Protein AF-A0ABD7A804-F1 (afdb_monomer)

pLDDT: mean 78.17, std 12.23, range [34.78, 91.38]

Foldseek 3Di:
DVVVVVVCCLQQNLDAADALVRLVVLVVVLVVLVVVLVVVVVVVVVCCVVVVDPDPCVVVVVVVSVVVVVSSVSRNLSSQSNLCVLQVDGLVPDPLSVLLVVLVVVLVVLPPPPPVVNVVSNVVSVVSNVVSSVCSSPDHGPPPPDPPDD

Radius of gyration: 18.9 Å; Cα contacts (8 Å, |Δi|>4): 101; chains: 1; bounding box: 53×32×55 Å

Organism: NCBI:txid111844

InterPro domains:
  IPR008523 Protein of unknown function DUF805 [PF05656] (11-141)

Mean predicted aligned error: 8.82 Å

Sequence (150 aa):
MNSLKNFFGFFFGFKGRIGRLHYALFLLVLAVSYLFASMILELMNIGRVLYNNPTTRYTEYLVYLSAIFALLIVLKYSLIIRRIHDFNEKATGNKLFQAILWADILSLFNLSITYEMKHFVNLAMTVISISCLIILAFKKGDIKEGAVVD

Secondary structure (DSSP, 8-state):
-HHHHHHHHHHH---S---HHHHHHHHHHHHHHHHHHHHHHHHHHHHHHHH----THHHHHHHHHHHHHHHHHHHHHHHHHHHHHTTT--GGG-HHHHHHHHHHHHHHHGGGS-HHHHHHHHHHHHHHHHHHHHHHHHSPP---S-----

Structure (mmCIF, N/CA/C/O backbone):
data_AF-A0ABD7A804-F1
#
_entry.id   AF-A0ABD7A804-F1
#
loop_
_atom_site.group_PDB
_atom_site.id
_atom_site.type_symbol
_atom_site.label_atom_id
_atom_site.label_alt_id
_atom_site.label_comp_id
_atom_site.label_asym_id
_atom_site.label_entity_id
_atom_site.label_seq_id
_atom_site.pdbx_PDB_ins_code
_atom_site.Cartn_x
_atom_site.Cartn_y
_atom_site.Cartn_z
_atom_site.occupancy
_atom_site.B_iso_or_equiv
_atom_site.auth_seq_id
_atom_site.auth_comp_id
_atom_site.auth_asym_id
_atom_site.auth_atom_id
_atom_site.pdbx_PDB_model_num
ATOM 1 N N . MET A 1 1 ? -23.094 -17.881 -5.550 1.00 57.34 1 MET A N 1
ATOM 2 C CA . MET A 1 1 ? -23.173 -16.411 -5.740 1.00 57.34 1 MET A CA 1
ATOM 3 C C . MET A 1 1 ? -22.875 -15.617 -4.462 1.00 57.34 1 MET A C 1
ATOM 5 O O . MET A 1 1 ? -22.068 -14.698 -4.523 1.00 57.34 1 MET A O 1
ATOM 9 N N . ASN A 1 2 ? -23.424 -15.993 -3.297 1.00 73.94 2 ASN A N 1
ATOM 10 C CA . ASN A 1 2 ? -23.181 -15.269 -2.034 1.00 73.94 2 ASN A CA 1
ATOM 11 C C . ASN A 1 2 ? -21.721 -15.290 -1.546 1.00 73.94 2 ASN A C 1
ATOM 13 O O . ASN A 1 2 ? -21.232 -14.266 -1.085 1.00 73.94 2 ASN A O 1
ATOM 17 N N . SER A 1 3 ? -21.000 -16.407 -1.702 1.00 71.56 3 SER A N 1
ATOM 18 C CA . SER A 1 3 ? -19.593 -16.494 -1.264 1.00 71.56 3 SER A CA 1
ATOM 19 C C . SER A 1 3 ? -18.669 -15.553 -2.051 1.00 71.56 3 SER A C 1
ATOM 21 O O . SER A 1 3 ? -17.900 -14.804 -1.459 1.00 71.56 3 SER A O 1
ATOM 23 N N . LEU A 1 4 ? -18.824 -15.490 -3.380 1.00 70.00 4 LEU A N 1
ATOM 24 C CA . LEU A 1 4 ? -18.030 -14.595 -4.229 1.00 70.00 4 LEU A CA 1
ATOM 25 C C . LEU A 1 4 ? -18.316 -13.118 -3.913 1.00 70.00 4 LEU A C 1
ATOM 27 O O . LEU A 1 4 ? -17.397 -12.315 -3.792 1.00 70.00 4 LEU A O 1
ATOM 31 N N . LYS A 1 5 ? -19.592 -12.764 -3.707 1.00 73.38 5 LYS A N 1
ATOM 32 C CA . LYS A 1 5 ? -19.996 -11.407 -3.310 1.00 73.38 5 LYS A CA 1
ATOM 33 C C . LYS A 1 5 ? -19.418 -11.019 -1.946 1.00 73.38 5 LYS A C 1
ATOM 35 O O . LYS A 1 5 ? -18.960 -9.892 -1.783 1.00 73.38 5 LYS A O 1
ATOM 40 N N . ASN A 1 6 ? -19.387 -11.954 -0.998 1.00 74.50 6 ASN A N 1
ATOM 41 C CA . ASN A 1 6 ? -18.776 -11.742 0.312 1.00 74.50 6 ASN A CA 1
ATOM 42 C C . ASN A 1 6 ? -17.251 -11.622 0.217 1.00 74.50 6 ASN A C 1
ATOM 44 O O . ASN A 1 6 ? -16.679 -10.780 0.897 1.00 74.50 6 ASN A O 1
ATOM 48 N N . PHE A 1 7 ? -16.602 -12.392 -0.659 1.00 73.75 7 PHE A N 1
ATOM 49 C CA . PHE A 1 7 ? -15.165 -12.299 -0.916 1.00 73.75 7 PHE A CA 1
ATOM 50 C C . PHE A 1 7 ? -14.789 -10.934 -1.504 1.00 73.75 7 PHE A C 1
ATOM 52 O O . PHE A 1 7 ? -13.984 -10.210 -0.923 1.00 73.75 7 PHE A O 1
ATOM 59 N N . PHE A 1 8 ? -15.431 -10.516 -2.600 1.00 73.44 8 PHE A N 1
ATOM 60 C CA . PHE A 1 8 ? -15.194 -9.193 -3.185 1.00 73.44 8 PHE A CA 1
ATOM 61 C C . PHE A 1 8 ? -15.570 -8.069 -2.214 1.00 73.44 8 PHE A C 1
ATOM 63 O O . PHE A 1 8 ? -14.823 -7.105 -2.066 1.00 73.44 8 PHE A O 1
ATOM 70 N N . GLY A 1 9 ? -16.671 -8.223 -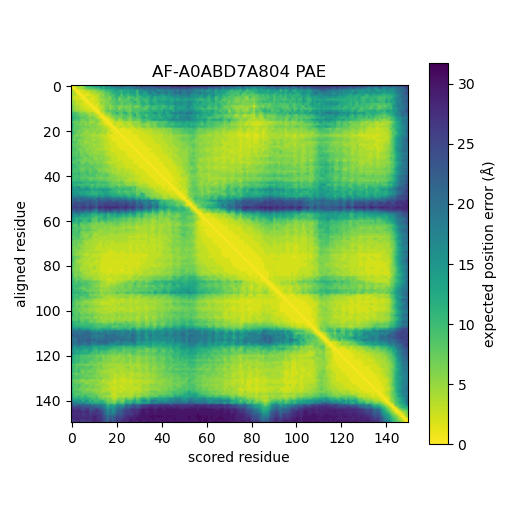1.477 1.00 71.75 9 GLY A N 1
ATOM 71 C CA . GLY A 1 9 ? -17.041 -7.311 -0.400 1.00 71.75 9 GLY A CA 1
ATOM 72 C C . GLY A 1 9 ? -15.987 -7.248 0.706 1.00 71.75 9 GLY A C 1
ATOM 73 O O . GLY A 1 9 ? -15.750 -6.177 1.253 1.00 71.75 9 GLY A O 1
ATOM 74 N N . PHE A 1 10 ? -15.299 -8.349 1.012 1.00 73.06 10 PHE A N 1
ATOM 75 C CA . PHE A 1 10 ? -14.242 -8.399 2.017 1.00 73.06 10 PHE A CA 1
ATOM 76 C C . PHE A 1 10 ? -12.901 -7.829 1.528 1.00 73.06 10 PHE A C 1
ATOM 78 O O . PHE A 1 10 ? -12.180 -7.251 2.327 1.00 73.06 10 PHE A O 1
ATOM 85 N N . PHE A 1 11 ? -12.541 -7.934 0.256 1.00 71.75 11 PHE A N 1
ATOM 86 C CA . PHE A 1 11 ? -11.263 -7.380 -0.213 1.00 71.75 11 PHE A CA 1
ATOM 87 C C . PHE A 1 11 ? -11.396 -5.930 -0.705 1.00 71.75 11 PHE A C 1
ATOM 89 O O . PHE A 1 11 ? -10.532 -5.102 -0.419 1.00 71.75 11 PHE A O 1
ATOM 96 N N . PHE A 1 12 ? -12.523 -5.583 -1.331 1.00 73.12 12 PHE A N 1
ATOM 97 C CA . PHE A 1 12 ? -12.755 -4.269 -1.949 1.00 73.12 12 PHE A CA 1
ATOM 98 C C . PHE A 1 12 ? -13.754 -3.383 -1.196 1.00 73.12 12 PHE A C 1
ATOM 100 O O . PHE A 1 12 ? -13.983 -2.237 -1.575 1.00 73.12 12 PHE A O 1
ATOM 107 N N . GLY A 1 13 ? -14.378 -3.881 -0.128 1.00 70.25 13 GLY A N 1
ATOM 108 C CA . GLY A 1 13 ? -15.292 -3.075 0.677 1.00 70.25 13 GLY A CA 1
ATOM 109 C C . GLY A 1 13 ? -14.552 -2.149 1.642 1.00 70.25 13 GLY A C 1
ATOM 110 O O . GLY A 1 13 ? -13.750 -2.599 2.451 1.00 70.25 13 GLY A O 1
ATOM 111 N N . PHE A 1 14 ? -14.900 -0.868 1.667 1.00 75.25 14 PHE A N 1
ATOM 112 C CA . PHE A 1 14 ? -14.422 0.061 2.705 1.00 75.25 14 PHE A CA 1
ATOM 113 C C . PHE A 1 14 ? -15.258 0.015 3.992 1.00 75.25 14 PHE A C 1
ATOM 115 O O . PHE A 1 14 ? -14.984 0.731 4.947 1.00 75.25 14 PHE A O 1
ATOM 122 N N . LYS A 1 15 ? -16.300 -0.822 4.019 1.00 72.19 15 LYS A N 1
ATOM 123 C CA . LYS A 1 15 ? -17.208 -0.983 5.156 1.00 72.19 15 LYS A CA 1
ATOM 124 C C . LYS A 1 15 ? -16.831 -2.218 5.971 1.00 72.19 15 LYS A C 1
ATOM 126 O O . LYS A 1 15 ? -16.488 -3.253 5.405 1.00 72.19 15 LYS A O 1
ATOM 131 N N . GLY A 1 16 ? -16.969 -2.111 7.289 1.00 77.50 16 GLY A N 1
ATOM 132 C CA . GLY A 1 16 ? -16.725 -3.201 8.235 1.00 77.50 16 GLY A CA 1
ATOM 133 C C . GLY A 1 16 ? -15.529 -2.945 9.148 1.00 77.50 16 GLY A C 1
ATOM 134 O O . GLY A 1 16 ? -14.837 -1.937 9.024 1.00 77.50 16 GLY A O 1
ATOM 135 N N . ARG A 1 17 ? -15.312 -3.871 10.083 1.00 82.50 17 ARG A N 1
ATOM 136 C CA . ARG A 1 17 ? -14.201 -3.857 11.044 1.00 82.50 17 ARG A CA 1
ATOM 137 C C . ARG A 1 17 ? -13.318 -5.072 10.826 1.00 82.50 17 ARG A C 1
ATOM 139 O O . ARG A 1 17 ? -13.788 -6.105 10.352 1.00 82.50 17 ARG A O 1
ATOM 146 N N . ILE A 1 18 ? -12.046 -4.950 11.185 1.00 85.81 18 ILE A N 1
ATOM 147 C CA . ILE A 1 18 ? -11.101 -6.064 11.163 1.00 85.81 18 ILE A CA 1
ATOM 148 C C . ILE A 1 18 ? -10.345 -6.131 12.488 1.00 85.81 18 ILE A C 1
ATOM 150 O O . ILE A 1 18 ? -9.788 -5.137 12.957 1.00 85.81 18 ILE A O 1
ATOM 154 N N . GLY A 1 19 ? -10.328 -7.319 13.092 1.00 82.06 19 GLY A N 1
ATOM 155 C CA . GLY A 1 19 ? -9.597 -7.561 14.333 1.00 82.06 19 GLY A CA 1
ATOM 156 C C . GLY A 1 19 ? -8.078 -7.479 14.145 1.00 82.06 19 GLY A C 1
ATOM 157 O O . GLY A 1 19 ? -7.565 -7.651 13.039 1.00 82.06 19 GLY A O 1
ATOM 158 N N . ARG A 1 20 ? -7.352 -7.264 15.249 1.00 85.88 20 ARG A N 1
ATOM 159 C CA . ARG A 1 20 ? -5.886 -7.083 15.274 1.00 85.88 20 ARG A CA 1
ATOM 160 C C . ARG A 1 20 ? -5.112 -8.211 14.587 1.00 85.88 20 ARG A C 1
ATOM 162 O O . ARG A 1 20 ? -4.287 -7.938 13.723 1.00 85.88 20 ARG A O 1
ATOM 169 N N . LEU A 1 21 ? -5.416 -9.466 14.934 1.00 85.12 21 LEU A N 1
ATOM 170 C CA . LEU A 1 21 ? -4.728 -10.643 14.386 1.00 85.12 21 LEU A CA 1
ATOM 171 C C . LEU A 1 21 ? -4.917 -10.751 12.868 1.00 85.12 21 LEU A C 1
ATOM 173 O O . LEU A 1 21 ? -3.949 -10.888 12.130 1.00 85.12 21 LEU A O 1
ATOM 177 N N . HIS A 1 22 ? -6.164 -10.637 12.404 1.00 85.12 22 HIS A N 1
ATOM 178 C CA . HIS A 1 22 ? -6.486 -10.700 10.981 1.00 85.12 22 HIS A CA 1
ATOM 179 C C . HIS A 1 22 ? -5.786 -9.576 10.218 1.00 85.12 22 HIS A C 1
ATOM 181 O O . HIS A 1 22 ? -5.160 -9.826 9.197 1.00 85.12 22 HIS A O 1
ATOM 187 N N . TYR A 1 23 ? -5.828 -8.351 10.744 1.00 88.38 23 TYR A N 1
ATOM 188 C CA . TYR A 1 23 ? -5.134 -7.217 10.145 1.00 88.38 23 TYR A CA 1
ATOM 189 C C . TYR A 1 23 ? -3.619 -7.445 10.035 1.00 88.38 23 TYR A C 1
ATOM 191 O O . TYR A 1 23 ? -3.057 -7.230 8.965 1.00 88.38 23 TYR A O 1
ATOM 199 N N . ALA A 1 24 ? -2.971 -7.934 11.097 1.00 87.00 24 ALA A N 1
ATOM 200 C CA . ALA A 1 24 ? -1.542 -8.242 11.086 1.00 87.00 24 ALA A CA 1
ATOM 201 C C . ALA A 1 24 ? -1.185 -9.342 10.070 1.00 87.00 24 ALA A C 1
ATOM 203 O O . ALA A 1 24 ? -0.228 -9.190 9.314 1.00 87.00 24 ALA A O 1
ATOM 204 N N . LEU A 1 25 ? -1.981 -10.416 10.000 1.00 87.44 25 LEU A N 1
ATOM 205 C CA . LEU A 1 25 ? -1.785 -11.496 9.028 1.00 87.44 25 LEU A CA 1
ATOM 206 C C . LEU A 1 25 ? -1.937 -10.997 7.587 1.00 87.44 25 LEU A C 1
ATOM 208 O O . LEU A 1 25 ? -1.083 -11.278 6.750 1.00 87.44 25 LEU A O 1
ATOM 212 N N . PHE A 1 26 ? -2.979 -10.216 7.290 1.00 88.19 26 PHE A N 1
ATOM 213 C CA . PHE A 1 26 ? -3.168 -9.664 5.947 1.00 88.19 26 PHE A CA 1
ATOM 214 C C . PHE A 1 26 ? -2.087 -8.643 5.572 1.00 88.19 26 PHE A C 1
ATOM 216 O O . PHE A 1 26 ? -1.662 -8.616 4.419 1.00 88.19 26 PHE A O 1
ATOM 223 N N . LEU A 1 27 ? -1.600 -7.842 6.526 1.00 86.94 27 LEU A N 1
ATOM 224 C CA . LEU A 1 27 ? -0.443 -6.973 6.298 1.00 86.94 27 LEU A CA 1
ATOM 225 C C . LEU A 1 27 ? 0.813 -7.773 5.954 1.00 86.94 27 LEU A C 1
ATOM 227 O O . LEU A 1 27 ? 1.538 -7.389 5.041 1.00 86.94 27 LEU A O 1
ATOM 231 N N . LEU A 1 28 ? 1.056 -8.888 6.645 1.00 87.31 28 LEU A N 1
ATOM 232 C CA . LEU A 1 28 ? 2.190 -9.763 6.357 1.00 87.31 28 LEU A CA 1
ATOM 233 C C . LEU A 1 28 ? 2.081 -10.366 4.953 1.00 87.31 28 LEU A C 1
ATOM 235 O O . LEU A 1 28 ? 3.045 -10.323 4.192 1.00 87.31 28 LEU A O 1
ATOM 239 N N . VAL A 1 29 ? 0.897 -10.853 4.570 1.00 87.56 29 VAL A N 1
ATOM 240 C CA . VAL A 1 29 ? 0.644 -11.359 3.210 1.00 87.56 29 VAL A CA 1
ATOM 241 C C . VAL A 1 29 ? 0.888 -10.271 2.160 1.00 87.56 29 VAL A C 1
ATOM 243 O O . VAL A 1 29 ? 1.529 -10.538 1.143 1.00 87.56 29 VAL A O 1
ATOM 246 N N . LEU A 1 30 ? 0.438 -9.036 2.405 1.00 86.69 30 LEU A N 1
ATOM 247 C CA . LEU A 1 30 ? 0.702 -7.908 1.507 1.00 86.69 30 LEU A CA 1
ATOM 248 C C . LEU A 1 30 ? 2.194 -7.578 1.409 1.00 86.69 30 LEU A C 1
ATOM 250 O O . LEU A 1 30 ? 2.681 -7.339 0.308 1.00 86.69 30 LEU A O 1
ATOM 254 N N . ALA A 1 31 ? 2.924 -7.600 2.526 1.00 84.62 31 ALA A N 1
ATOM 255 C CA . ALA A 1 31 ? 4.361 -7.340 2.542 1.00 84.62 31 ALA A CA 1
ATOM 256 C C . ALA A 1 31 ? 5.138 -8.391 1.735 1.00 84.62 31 ALA A C 1
ATOM 258 O O . ALA A 1 31 ? 5.957 -8.036 0.890 1.00 84.62 31 ALA A O 1
ATOM 259 N N . VAL A 1 32 ? 4.830 -9.678 1.928 1.00 85.38 32 VAL A N 1
ATOM 260 C CA . VAL A 1 32 ? 5.428 -10.775 1.147 1.00 85.38 32 VAL A CA 1
ATOM 261 C C . VAL A 1 32 ? 5.092 -10.633 -0.340 1.00 85.38 32 VAL A C 1
ATOM 263 O O . VAL A 1 32 ? 5.975 -10.760 -1.185 1.00 85.38 32 VAL A O 1
ATOM 266 N N . SER A 1 33 ? 3.839 -10.302 -0.666 1.00 84.62 33 SER A N 1
ATOM 267 C CA . SER A 1 33 ? 3.401 -10.096 -2.055 1.00 84.62 33 SER A CA 1
ATOM 268 C C . SER A 1 33 ? 4.138 -8.931 -2.720 1.00 84.62 33 SER A C 1
ATOM 270 O O . SER A 1 33 ? 4.533 -9.030 -3.880 1.00 84.62 33 SER A O 1
ATOM 272 N N . TYR A 1 34 ? 4.361 -7.841 -1.980 1.00 82.50 34 TYR A N 1
ATOM 273 C CA . TYR A 1 34 ? 5.113 -6.684 -2.458 1.00 82.50 34 TYR A CA 1
ATOM 274 C C . TYR A 1 34 ? 6.582 -7.031 -2.731 1.00 82.50 34 TYR A C 1
ATOM 276 O O . TYR A 1 34 ? 7.086 -6.699 -3.801 1.00 82.50 34 TYR A O 1
ATOM 284 N N . LEU A 1 35 ? 7.247 -7.745 -1.812 1.00 82.81 35 LEU A N 1
ATOM 285 C CA . LEU A 1 35 ? 8.635 -8.195 -1.992 1.00 82.81 35 LEU A CA 1
ATOM 286 C C . LEU A 1 35 ? 8.791 -9.104 -3.215 1.00 82.81 35 LEU A C 1
ATOM 288 O O . LEU A 1 35 ? 9.746 -8.972 -3.982 1.00 82.81 35 LEU A O 1
ATOM 292 N N . PHE A 1 36 ? 7.832 -10.006 -3.425 1.00 82.31 36 PHE A N 1
ATOM 293 C CA . PHE A 1 36 ? 7.837 -10.886 -4.588 1.00 82.31 36 PHE A CA 1
ATOM 294 C C . PHE A 1 36 ? 7.661 -10.092 -5.892 1.00 82.31 36 PHE A C 1
ATOM 296 O O . PHE A 1 36 ? 8.403 -10.301 -6.850 1.00 82.31 36 PHE A O 1
ATOM 303 N N . ALA A 1 37 ? 6.741 -9.120 -5.915 1.00 82.00 37 ALA A N 1
ATOM 304 C CA . ALA A 1 37 ? 6.545 -8.235 -7.063 1.00 82.00 37 ALA A CA 1
ATOM 305 C C . ALA A 1 37 ? 7.794 -7.387 -7.373 1.00 82.00 37 ALA A C 1
ATOM 307 O O . ALA A 1 37 ? 8.165 -7.253 -8.541 1.00 82.00 37 ALA A O 1
ATOM 308 N N . SER A 1 38 ? 8.479 -6.855 -6.352 1.00 78.25 38 SER A N 1
ATOM 309 C CA . SER A 1 38 ? 9.727 -6.106 -6.549 1.00 78.25 38 SER A CA 1
ATOM 310 C C . SER A 1 38 ? 10.868 -6.988 -7.054 1.00 78.25 38 SER A C 1
ATOM 312 O O . SER A 1 38 ? 11.592 -6.575 -7.955 1.00 78.25 38 SER A O 1
ATOM 314 N N . MET A 1 39 ? 10.994 -8.218 -6.544 1.00 80.81 39 MET A N 1
ATOM 315 C CA . MET A 1 39 ? 12.009 -9.173 -7.005 1.00 80.81 39 MET A CA 1
ATOM 316 C C . MET A 1 39 ? 11.805 -9.544 -8.480 1.00 80.81 39 MET A C 1
ATOM 318 O O . MET A 1 39 ? 12.771 -9.602 -9.238 1.00 80.81 39 MET A O 1
ATOM 322 N N . ILE A 1 40 ? 10.555 -9.755 -8.912 1.00 81.12 40 ILE A N 1
ATOM 323 C CA . ILE A 1 40 ? 10.237 -10.000 -10.327 1.00 81.12 40 ILE A CA 1
ATOM 324 C C . ILE A 1 40 ? 10.681 -8.812 -11.187 1.00 81.12 40 ILE A C 1
ATOM 326 O O . ILE A 1 40 ? 11.310 -9.015 -12.225 1.00 81.12 40 ILE A O 1
ATOM 330 N N . LEU A 1 41 ? 10.395 -7.579 -10.753 1.00 77.12 41 LEU A N 1
ATOM 331 C CA . LEU A 1 41 ? 10.794 -6.370 -11.477 1.00 77.12 41 LEU A CA 1
ATOM 332 C C . LEU A 1 41 ? 12.320 -6.284 -11.641 1.00 77.12 41 LEU A C 1
ATOM 334 O O . LEU A 1 41 ? 12.817 -5.958 -12.720 1.00 77.12 41 LEU A O 1
ATOM 338 N N . GLU A 1 42 ? 13.061 -6.592 -10.581 1.00 79.75 42 GLU A N 1
ATOM 339 C CA . GLU A 1 42 ? 14.521 -6.560 -10.587 1.00 79.75 42 GLU A CA 1
ATOM 340 C C . GLU A 1 42 ? 15.107 -7.646 -11.495 1.00 79.75 42 GLU A C 1
ATOM 342 O O . GLU A 1 42 ? 15.941 -7.346 -12.351 1.00 79.75 42 GLU A O 1
ATOM 347 N N . LEU A 1 43 ? 14.592 -8.878 -11.410 1.00 79.44 43 LEU A N 1
ATOM 348 C CA . LEU A 1 43 ? 14.989 -9.982 -12.286 1.00 79.44 43 LEU A CA 1
ATOM 349 C C . LEU A 1 43 ? 14.719 -9.664 -13.764 1.00 79.44 43 LEU A C 1
ATOM 351 O O . LEU A 1 43 ? 15.551 -9.937 -14.630 1.00 79.44 43 LEU A O 1
ATOM 355 N N . MET A 1 44 ? 13.579 -9.037 -14.059 1.00 75.31 44 MET A N 1
ATOM 356 C CA . MET A 1 44 ? 13.248 -8.568 -15.404 1.00 75.31 44 MET A CA 1
ATOM 357 C C . MET A 1 44 ? 14.206 -7.482 -15.894 1.00 75.31 44 MET A C 1
ATOM 359 O O . MET A 1 44 ? 14.609 -7.495 -17.058 1.00 75.31 44 MET A O 1
ATOM 363 N N . ASN A 1 45 ? 14.575 -6.537 -15.028 1.00 75.31 45 ASN A N 1
ATOM 364 C CA . ASN A 1 45 ? 15.512 -5.476 -15.382 1.00 75.31 45 ASN A CA 1
ATOM 365 C C . ASN A 1 45 ? 16.912 -6.046 -15.666 1.00 75.31 45 ASN A C 1
ATOM 367 O O . ASN A 1 45 ? 17.530 -5.680 -16.664 1.00 75.31 45 ASN A O 1
ATOM 371 N N . ILE A 1 46 ? 17.365 -7.005 -14.853 1.00 76.00 46 ILE A N 1
ATOM 372 C CA . ILE A 1 46 ? 18.608 -7.758 -15.068 1.00 76.00 46 ILE A CA 1
ATOM 373 C C . ILE A 1 46 ? 18.565 -8.495 -16.412 1.00 76.00 46 ILE A C 1
ATOM 375 O O . ILE A 1 46 ? 19.486 -8.355 -17.214 1.00 76.00 46 ILE A O 1
ATOM 379 N N . GLY A 1 47 ? 17.476 -9.214 -16.707 1.00 73.75 47 GLY A N 1
ATOM 380 C CA . GLY A 1 47 ? 17.295 -9.897 -17.990 1.00 73.75 47 GLY A CA 1
ATOM 381 C C . GLY A 1 47 ? 17.317 -8.941 -19.187 1.00 73.75 47 GLY A C 1
ATOM 382 O O . GLY A 1 47 ? 17.941 -9.237 -20.205 1.00 73.75 47 GLY A O 1
ATOM 383 N N . ARG A 1 48 ? 16.713 -7.752 -19.063 1.00 72.62 48 ARG A N 1
ATOM 384 C CA . ARG A 1 48 ? 16.757 -6.716 -20.108 1.00 72.62 48 ARG A CA 1
ATOM 385 C C . ARG A 1 48 ? 18.185 -6.238 -20.376 1.00 72.62 48 ARG A C 1
ATOM 387 O O . ARG A 1 48 ? 18.564 -6.102 -21.536 1.00 72.62 48 ARG A O 1
ATOM 394 N N . VAL A 1 49 ? 18.955 -5.977 -19.318 1.00 74.25 49 VAL A N 1
ATOM 395 C CA . VAL A 1 49 ? 20.342 -5.492 -19.412 1.00 74.25 49 VAL A CA 1
ATOM 396 C C . VAL A 1 49 ? 21.272 -6.575 -19.962 1.00 74.25 49 VAL A C 1
ATOM 398 O O . VAL A 1 49 ? 22.081 -6.285 -20.836 1.00 74.25 49 VAL A O 1
ATOM 401 N N . LEU A 1 50 ? 21.137 -7.822 -19.498 1.00 73.88 50 LEU A N 1
ATOM 402 C CA . LEU A 1 50 ? 21.998 -8.937 -19.907 1.00 73.88 50 LEU A CA 1
ATOM 403 C C . LEU A 1 50 ? 21.751 -9.397 -21.345 1.00 73.88 50 LEU A C 1
ATOM 405 O O . LEU A 1 50 ? 22.702 -9.718 -22.050 1.00 73.88 50 LEU A O 1
ATOM 409 N N . TYR A 1 51 ? 20.492 -9.445 -21.784 1.00 70.06 51 TYR A N 1
ATOM 410 C CA . TYR A 1 51 ? 20.139 -10.025 -23.084 1.00 70.06 51 TYR A CA 1
ATOM 411 C C . TYR A 1 51 ? 19.877 -8.983 -24.178 1.00 70.06 51 TYR A C 1
ATOM 413 O O . TYR A 1 51 ? 19.581 -9.370 -25.306 1.00 70.06 51 TYR A O 1
ATOM 421 N N . ASN A 1 52 ? 19.983 -7.685 -23.857 1.00 65.06 52 ASN A N 1
ATOM 422 C CA . ASN A 1 52 ? 19.835 -6.534 -24.760 1.00 65.06 52 ASN A CA 1
ATOM 423 C C . ASN A 1 52 ? 18.669 -6.665 -25.759 1.00 65.06 52 ASN A C 1
ATOM 425 O O . ASN A 1 52 ? 18.772 -6.274 -26.920 1.00 65.06 52 ASN A O 1
ATOM 429 N N . ASN A 1 53 ? 17.570 -7.282 -25.317 1.00 63.47 53 ASN A N 1
ATOM 430 C CA . ASN A 1 53 ? 16.462 -7.660 -26.179 1.00 63.47 53 ASN A CA 1
ATOM 431 C C . ASN A 1 53 ? 15.270 -6.742 -25.869 1.00 63.47 53 ASN A C 1
ATOM 433 O O . ASN A 1 53 ? 14.580 -6.958 -24.864 1.00 63.47 53 ASN A O 1
ATOM 437 N N . PRO A 1 54 ? 15.024 -5.694 -26.679 1.00 59.22 54 PRO A N 1
ATOM 438 C CA . PRO A 1 54 ? 13.889 -4.797 -26.514 1.00 59.22 54 PRO A CA 1
ATOM 439 C C . PRO A 1 54 ? 12.631 -5.504 -27.026 1.00 59.22 54 PRO A C 1
ATOM 441 O O . PRO A 1 54 ? 12.076 -5.178 -28.071 1.00 59.22 54 PRO A O 1
ATOM 444 N N . THR A 1 55 ? 12.198 -6.547 -26.323 1.00 59.91 55 THR A N 1
ATOM 445 C CA . THR A 1 55 ? 10.978 -7.256 -26.701 1.00 59.91 55 THR A CA 1
ATOM 446 C C . THR A 1 55 ? 9.766 -6.381 -26.398 1.00 59.91 55 THR A C 1
ATOM 448 O O . THR A 1 55 ? 9.623 -5.836 -25.305 1.00 59.91 55 THR A O 1
ATOM 451 N N . THR A 1 56 ? 8.849 -6.303 -27.360 1.00 55.47 56 THR A N 1
ATOM 452 C CA . THR A 1 56 ? 7.505 -5.703 -27.255 1.00 55.47 56 THR A CA 1
ATOM 453 C C . THR A 1 56 ? 6.719 -6.167 -26.020 1.00 55.47 56 THR A C 1
ATOM 455 O O . THR A 1 56 ? 5.866 -5.439 -25.519 1.00 55.47 56 THR A O 1
ATOM 458 N N . ARG A 1 57 ? 7.070 -7.330 -25.459 1.00 65.06 57 ARG A N 1
ATOM 459 C CA . ARG A 1 57 ? 6.497 -7.874 -24.221 1.00 65.06 57 ARG A CA 1
ATOM 460 C C . ARG A 1 57 ? 6.892 -7.109 -22.956 1.00 65.06 57 ARG A C 1
ATOM 462 O O . ARG A 1 57 ? 6.158 -7.169 -21.979 1.00 65.06 57 ARG A O 1
ATOM 469 N N . TYR A 1 58 ? 8.011 -6.378 -22.937 1.00 70.62 58 TYR A N 1
ATOM 470 C CA . TYR A 1 58 ? 8.435 -5.622 -21.748 1.00 70.62 58 TYR A CA 1
ATOM 471 C C . TYR A 1 58 ? 7.372 -4.604 -21.314 1.00 70.62 58 TYR A C 1
ATOM 473 O O . TYR A 1 58 ? 7.047 -4.505 -20.131 1.00 70.62 58 TYR A O 1
ATOM 481 N N . THR A 1 59 ? 6.773 -3.907 -22.281 1.00 73.50 59 THR A N 1
ATOM 482 C CA . THR A 1 59 ? 5.684 -2.959 -22.033 1.00 73.50 59 THR A CA 1
ATOM 483 C C . THR A 1 59 ? 4.435 -3.664 -21.504 1.00 73.50 59 THR A C 1
ATOM 485 O O . THR A 1 59 ? 3.843 -3.195 -20.537 1.00 73.50 59 THR A O 1
ATOM 488 N N . GLU A 1 60 ? 4.060 -4.818 -22.066 1.00 75.12 60 GLU A N 1
ATOM 489 C CA . GLU A 1 60 ? 2.927 -5.622 -21.578 1.00 75.12 60 GLU A CA 1
ATOM 490 C C . GLU A 1 60 ? 3.139 -6.069 -20.125 1.00 75.12 60 GLU A C 1
ATOM 492 O O . GLU A 1 60 ? 2.245 -5.927 -19.291 1.00 75.12 60 GLU A O 1
ATOM 497 N N . TYR A 1 61 ? 4.342 -6.535 -19.780 1.00 74.88 61 TYR A N 1
ATOM 498 C CA . TYR A 1 61 ? 4.676 -6.906 -18.405 1.00 74.88 61 TYR A CA 1
ATOM 499 C C . TYR A 1 61 ? 4.601 -5.719 -17.440 1.00 74.88 61 TYR A C 1
ATOM 501 O O . TYR A 1 61 ? 4.071 -5.878 -16.343 1.00 74.88 61 TYR A O 1
ATOM 509 N N . LEU A 1 62 ? 5.062 -4.527 -17.837 1.00 77.00 62 LEU A N 1
ATOM 510 C CA . LEU A 1 62 ? 4.901 -3.314 -17.026 1.00 77.00 62 LEU A CA 1
ATOM 511 C C . LEU A 1 62 ? 3.422 -2.969 -16.795 1.00 77.00 62 LEU A C 1
ATOM 513 O O . LEU A 1 62 ? 3.059 -2.537 -15.699 1.00 77.00 62 LEU A O 1
ATOM 517 N N . VAL A 1 63 ? 2.551 -3.204 -17.7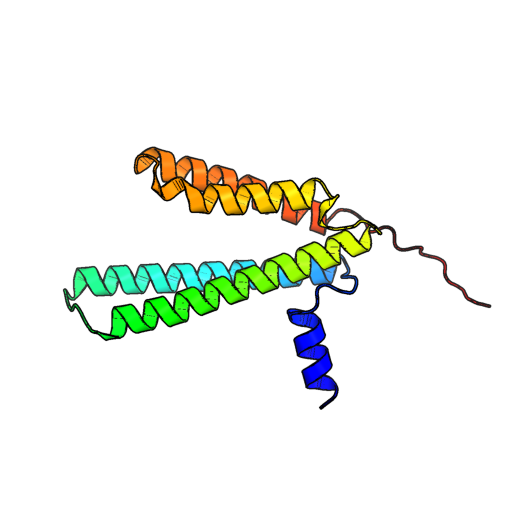81 1.00 82.69 63 VAL A N 1
ATOM 518 C CA . VAL A 1 63 ? 1.100 -3.009 -17.629 1.00 82.69 63 VAL A CA 1
ATOM 519 C C . VAL A 1 63 ? 0.527 -3.997 -16.611 1.00 82.69 63 VAL A C 1
ATOM 521 O O . VAL A 1 63 ? -0.121 -3.568 -15.657 1.00 82.69 63 VAL A O 1
ATOM 524 N N . TYR A 1 64 ? 0.816 -5.297 -16.727 1.00 81.38 64 TYR A N 1
ATOM 525 C CA . TYR A 1 64 ? 0.348 -6.286 -15.745 1.00 81.38 64 TYR A CA 1
ATOM 526 C C . TYR A 1 64 ? 0.857 -5.987 -14.335 1.00 81.38 64 TYR A C 1
ATOM 528 O O . TYR A 1 64 ? 0.118 -6.081 -13.356 1.00 81.38 64 TYR A O 1
ATOM 536 N N . LEU A 1 65 ? 2.117 -5.587 -14.229 1.00 81.19 65 LEU A N 1
ATOM 537 C CA . LEU A 1 65 ? 2.764 -5.343 -12.953 1.00 81.19 65 LEU A CA 1
ATOM 538 C C . LEU A 1 65 ? 2.265 -4.043 -12.302 1.00 81.19 65 LEU A C 1
ATOM 540 O O . LEU A 1 65 ? 2.040 -4.014 -11.093 1.00 81.19 65 LEU A O 1
ATOM 544 N N . SER A 1 66 ? 1.972 -3.003 -13.090 1.00 82.00 66 SER A N 1
ATOM 545 C CA . SER A 1 66 ? 1.289 -1.800 -12.591 1.00 82.00 66 SER A CA 1
ATOM 546 C C . SER A 1 66 ? -0.143 -2.094 -12.127 1.00 82.00 66 SER A C 1
ATOM 548 O O . SER A 1 66 ? -0.557 -1.579 -11.088 1.00 82.00 66 SER A O 1
ATOM 550 N N . ALA A 1 67 ? -0.870 -2.987 -12.808 1.00 84.94 67 ALA A N 1
ATOM 551 C CA . ALA A 1 67 ? -2.183 -3.450 -12.360 1.00 84.94 67 ALA A CA 1
ATOM 552 C C . ALA A 1 67 ? -2.103 -4.228 -11.033 1.00 84.94 67 ALA A C 1
ATOM 554 O O . ALA A 1 67 ? -2.922 -4.001 -10.140 1.00 84.94 67 ALA A O 1
ATOM 555 N N . ILE A 1 68 ? -1.094 -5.092 -10.861 1.00 86.06 68 ILE A N 1
ATOM 556 C CA . ILE A 1 68 ? -0.836 -5.793 -9.592 1.00 86.06 68 ILE A CA 1
ATOM 557 C C . ILE A 1 68 ? -0.529 -4.787 -8.478 1.00 86.06 68 ILE A C 1
ATOM 559 O O . ILE A 1 68 ? -1.109 -4.882 -7.399 1.00 86.06 68 ILE A O 1
ATOM 563 N N . PHE A 1 69 ? 0.324 -3.788 -8.724 1.00 83.38 69 PHE A N 1
ATOM 564 C CA . PHE A 1 69 ? 0.606 -2.751 -7.728 1.00 83.38 69 PHE A CA 1
ATOM 565 C C . PHE A 1 69 ? -0.635 -1.934 -7.363 1.00 83.38 69 PHE A C 1
ATOM 567 O O . PHE A 1 69 ? -0.886 -1.715 -6.178 1.00 83.38 69 PHE A O 1
ATOM 574 N N . ALA A 1 70 ? -1.445 -1.535 -8.345 1.00 85.94 70 ALA A N 1
ATOM 575 C CA . ALA A 1 70 ? -2.704 -0.840 -8.094 1.00 85.94 70 ALA A CA 1
ATOM 576 C C . ALA A 1 70 ? -3.650 -1.686 -7.225 1.00 85.94 70 ALA A C 1
ATOM 578 O O . ALA A 1 70 ? -4.225 -1.180 -6.259 1.00 85.94 70 ALA A O 1
ATOM 579 N N . LEU A 1 71 ? -3.753 -2.989 -7.507 1.00 87.56 71 LEU A N 1
ATOM 580 C CA . LEU A 1 71 ? -4.519 -3.930 -6.692 1.00 87.56 71 LEU A CA 1
ATOM 581 C C . LEU A 1 71 ? -3.979 -3.993 -5.254 1.00 87.56 71 LEU A C 1
ATOM 583 O O . LEU A 1 71 ? -4.751 -3.856 -4.307 1.00 87.56 71 LEU A O 1
ATOM 587 N N . LEU A 1 72 ? -2.664 -4.154 -5.075 1.00 86.12 72 LEU A N 1
ATOM 588 C CA . LEU A 1 72 ? -2.027 -4.210 -3.754 1.00 86.12 72 LEU A CA 1
ATOM 589 C C . LEU A 1 72 ? -2.268 -2.930 -2.943 1.00 86.12 72 LEU A C 1
ATOM 591 O O . LEU A 1 72 ? -2.528 -3.012 -1.742 1.00 86.12 72 LEU A O 1
ATOM 595 N N . ILE A 1 73 ? -2.252 -1.760 -3.591 1.00 86.88 73 ILE A N 1
ATOM 596 C CA . ILE A 1 73 ? -2.592 -0.477 -2.962 1.00 86.88 73 ILE A CA 1
ATOM 597 C C . ILE A 1 73 ? -4.048 -0.495 -2.486 1.00 86.88 73 ILE A C 1
ATOM 599 O O . ILE A 1 73 ? -4.313 -0.222 -1.315 1.00 86.88 73 ILE A O 1
ATOM 603 N N . VAL A 1 74 ? -4.999 -0.866 -3.348 1.00 88.56 74 VAL A N 1
ATOM 604 C CA . VAL A 1 74 ? -6.423 -0.928 -2.972 1.00 88.56 74 VAL A CA 1
ATOM 605 C C . VAL A 1 74 ? -6.638 -1.868 -1.783 1.00 88.56 74 VAL A C 1
ATOM 607 O O . VAL A 1 74 ? -7.327 -1.504 -0.828 1.00 88.56 74 VAL A O 1
ATOM 610 N N . LEU A 1 75 ? -6.002 -3.041 -1.795 1.00 89.25 75 LEU A N 1
ATOM 611 C CA . LEU A 1 75 ? -6.074 -4.008 -0.700 1.00 89.25 75 LEU A CA 1
ATOM 612 C C . LEU A 1 75 ? -5.472 -3.459 0.601 1.00 89.25 75 LEU A C 1
ATOM 614 O O . LEU A 1 75 ? -6.099 -3.570 1.657 1.00 89.25 75 LEU A O 1
ATOM 618 N N . LYS A 1 76 ? -4.300 -2.811 0.534 1.00 89.88 76 LYS A N 1
ATOM 619 C CA . LYS A 1 76 ? -3.660 -2.142 1.680 1.00 89.88 76 LYS A CA 1
ATOM 620 C C . LYS A 1 76 ? -4.617 -1.135 2.320 1.00 89.88 76 LYS A C 1
ATOM 622 O O . LYS A 1 76 ? -4.890 -1.217 3.517 1.00 89.88 76 LYS A O 1
ATOM 627 N N . TYR A 1 77 ? -5.168 -0.214 1.533 1.00 90.12 77 TYR A N 1
ATOM 628 C CA . TYR A 1 77 ? -6.038 0.843 2.055 1.00 90.12 77 TYR A CA 1
ATOM 629 C C . TYR A 1 77 ? -7.393 0.323 2.540 1.00 90.12 77 TYR A C 1
ATOM 631 O O . TYR A 1 77 ? -7.898 0.806 3.553 1.00 90.12 77 TYR A O 1
ATOM 639 N N . SER A 1 78 ? -7.948 -0.704 1.894 1.00 89.94 78 SER A N 1
ATOM 640 C CA . SER A 1 78 ? -9.148 -1.407 2.366 1.00 89.94 78 SER A CA 1
ATOM 641 C C . SER A 1 78 ? -8.962 -1.946 3.793 1.00 89.94 78 SER A C 1
ATOM 643 O O . SER A 1 78 ? -9.795 -1.701 4.672 1.00 89.94 78 SER A O 1
ATOM 645 N N . LEU A 1 79 ? -7.826 -2.597 4.070 1.00 90.00 79 LEU A N 1
ATOM 646 C CA . LEU A 1 79 ? -7.506 -3.124 5.400 1.00 90.00 79 LEU A CA 1
ATOM 647 C C . LEU A 1 79 ? -7.292 -2.017 6.434 1.00 90.00 79 LEU A C 1
ATOM 649 O O . LEU A 1 79 ? -7.823 -2.111 7.542 1.00 90.00 79 LEU A O 1
ATOM 653 N N . ILE A 1 80 ? -6.545 -0.966 6.081 1.00 90.56 80 ILE A N 1
ATOM 654 C CA . ILE A 1 80 ? -6.277 0.170 6.977 1.00 90.56 80 ILE A CA 1
ATOM 655 C C . ILE A 1 80 ? -7.590 0.848 7.380 1.00 90.56 80 ILE A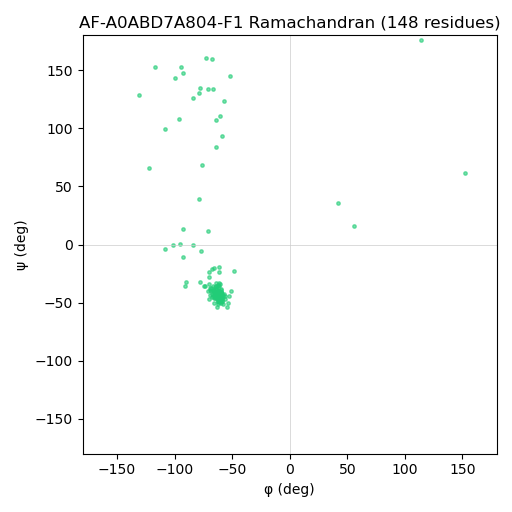 C 1
ATOM 657 O O . ILE A 1 80 ? -7.825 1.083 8.564 1.00 90.56 80 ILE A O 1
ATOM 661 N N . ILE A 1 81 ? -8.472 1.124 6.416 1.00 90.44 81 ILE A N 1
ATOM 662 C CA . ILE A 1 81 ? -9.760 1.786 6.662 1.00 90.44 81 ILE A CA 1
ATOM 663 C C . ILE A 1 81 ? -10.621 0.958 7.620 1.00 90.44 81 ILE A C 1
ATOM 665 O O . ILE A 1 81 ? -11.141 1.487 8.602 1.00 90.44 81 ILE A O 1
ATOM 669 N N . ARG A 1 82 ? -10.705 -0.358 7.409 1.00 89.00 82 ARG A N 1
ATOM 670 C CA . ARG A 1 82 ? -11.426 -1.259 8.323 1.00 89.00 82 ARG A CA 1
ATOM 671 C C . ARG A 1 82 ? -10.805 -1.330 9.705 1.00 89.00 82 ARG A C 1
ATOM 673 O O . ARG A 1 82 ? -11.529 -1.468 10.689 1.00 89.00 82 ARG A O 1
ATOM 680 N N . ARG A 1 83 ? -9.474 -1.260 9.793 1.00 89.62 83 ARG A N 1
ATOM 681 C CA . ARG A 1 83 ? -8.775 -1.221 11.078 1.00 89.62 83 ARG A CA 1
ATOM 682 C C . ARG A 1 83 ? -9.104 0.066 11.819 1.00 89.62 83 ARG A C 1
ATOM 684 O O . ARG A 1 83 ? -9.334 0.019 13.017 1.00 89.62 83 ARG A O 1
ATOM 691 N N . ILE A 1 84 ? -9.205 1.191 11.115 1.00 89.44 84 ILE A N 1
ATOM 692 C CA . ILE A 1 84 ? -9.583 2.469 11.724 1.00 89.44 84 ILE A CA 1
ATOM 693 C C . ILE A 1 84 ? -11.038 2.463 12.192 1.00 89.44 84 ILE A C 1
ATOM 695 O O . ILE A 1 84 ? -11.339 2.941 13.284 1.00 89.44 84 ILE A O 1
ATOM 699 N N . HIS A 1 85 ? -11.934 1.862 11.411 1.00 87.81 85 HIS A N 1
ATOM 700 C CA . HIS A 1 8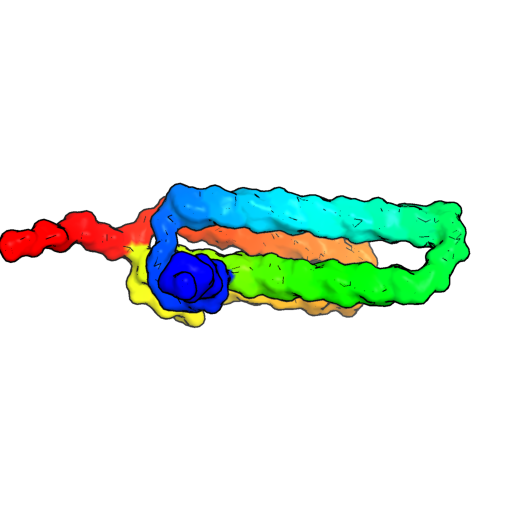5 ? -13.327 1.678 11.809 1.00 87.81 85 HIS A CA 1
ATOM 701 C C . HIS A 1 85 ? -13.497 0.811 13.065 1.00 87.81 85 HIS A C 1
ATOM 703 O O . HIS A 1 85 ? -14.535 0.901 13.723 1.00 87.81 85 HIS A O 1
ATOM 709 N N . ASP A 1 86 ? -12.492 0.010 13.433 1.00 85.81 86 ASP A N 1
ATOM 710 C CA . ASP A 1 86 ? -12.459 -0.709 14.711 1.00 85.81 86 ASP A CA 1
ATOM 711 C C . ASP A 1 86 ? -12.327 0.232 15.924 1.00 85.81 86 ASP A C 1
ATOM 713 O O . ASP A 1 86 ? -12.726 -0.129 17.026 1.00 85.81 86 ASP A O 1
ATOM 717 N N . PHE A 1 87 ? -11.840 1.462 15.726 1.00 85.50 87 PHE A N 1
ATOM 718 C CA . PHE A 1 87 ? -11.789 2.522 16.744 1.00 85.50 87 PHE A CA 1
ATOM 719 C C . PHE A 1 87 ? -13.024 3.443 16.715 1.00 85.50 87 PHE A C 1
ATOM 721 O O . PHE A 1 87 ? -12.979 4.534 17.258 1.00 85.50 87 PHE A O 1
ATOM 728 N N . ASN A 1 88 ? -14.110 3.075 16.018 1.00 83.38 88 ASN A N 1
ATOM 729 C CA . ASN A 1 88 ? -15.268 3.958 15.765 1.00 83.38 88 ASN A CA 1
ATOM 730 C C . ASN A 1 88 ? -14.926 5.296 15.075 1.00 83.38 88 ASN A C 1
ATOM 732 O O . ASN A 1 88 ? -15.747 6.213 15.039 1.00 83.38 88 ASN A O 1
ATOM 736 N N . GLU A 1 89 ? -13.742 5.411 14.479 1.00 84.12 89 GLU A N 1
ATOM 737 C CA . GLU A 1 89 ? -13.292 6.626 13.813 1.00 84.12 89 GLU A CA 1
ATOM 738 C C . GLU A 1 89 ? -13.588 6.578 12.304 1.00 84.12 89 GLU A C 1
ATOM 740 O O . GLU A 1 89 ? -13.644 5.517 11.667 1.00 84.12 89 GLU A O 1
ATOM 745 N N . LYS A 1 90 ? -13.761 7.760 11.699 1.00 85.75 90 LYS A N 1
ATOM 746 C CA . LYS A 1 90 ? -13.727 7.909 10.237 1.00 85.75 90 LYS A CA 1
ATOM 747 C C . LYS A 1 90 ? -12.270 7.895 9.778 1.00 85.75 90 LYS A C 1
ATOM 749 O O . LYS A 1 90 ? -11.455 8.629 10.331 1.00 85.75 90 LYS A O 1
ATOM 754 N 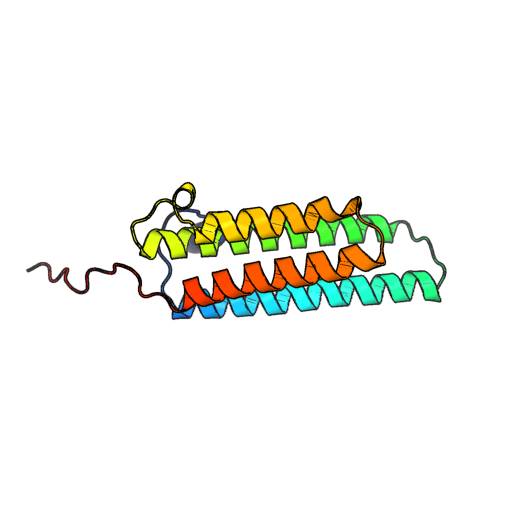N . ALA A 1 91 ? -11.963 7.138 8.722 1.00 81.56 91 ALA A N 1
ATOM 755 C CA . ALA A 1 91 ? -10.601 7.019 8.193 1.00 81.56 91 ALA A CA 1
ATOM 756 C C . ALA A 1 91 ? -9.937 8.376 7.906 1.00 81.56 91 ALA A C 1
ATOM 758 O O . ALA A 1 91 ? -8.808 8.608 8.320 1.00 81.56 91 ALA A O 1
ATOM 759 N N . THR A 1 92 ? -10.666 9.311 7.292 1.00 84.19 92 THR A N 1
ATOM 760 C CA . THR A 1 92 ? -10.150 10.646 6.950 1.00 84.19 92 THR A 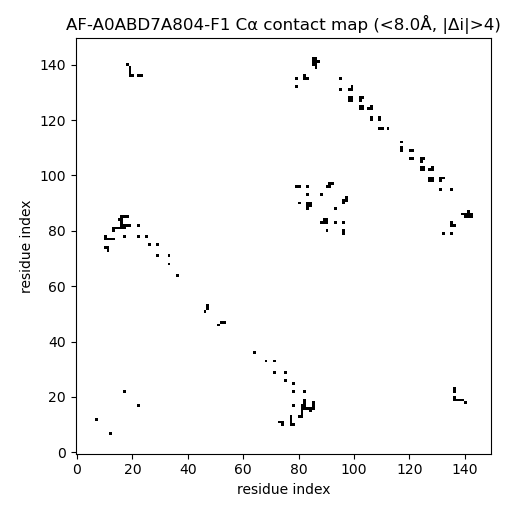CA 1
ATOM 761 C C . THR A 1 92 ? -9.816 11.520 8.160 1.00 84.19 92 THR A C 1
ATOM 763 O O . THR A 1 92 ? -9.048 12.463 8.006 1.00 84.19 92 THR A O 1
ATOM 766 N N . GLY A 1 93 ? -10.362 11.228 9.345 1.00 83.19 93 GLY A N 1
ATOM 767 C CA . GLY A 1 93 ? -10.074 11.958 10.585 1.00 83.19 93 GLY A CA 1
ATOM 768 C C . GLY A 1 93 ? -8.943 11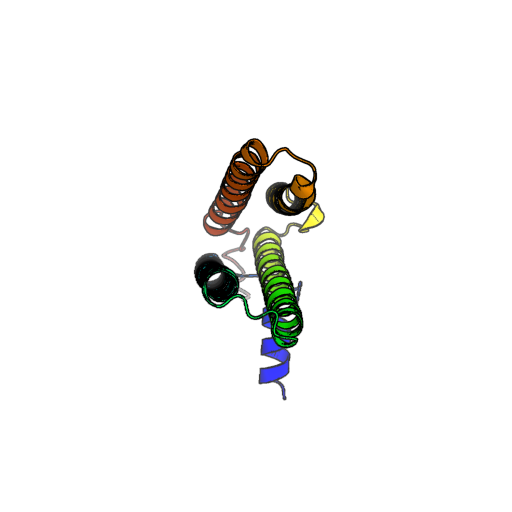.352 11.420 1.00 83.19 93 GLY A C 1
ATOM 769 O O . GLY A 1 93 ? -8.486 11.978 12.373 1.00 83.19 93 GLY A O 1
ATOM 770 N N . ASN A 1 94 ? -8.481 10.145 11.084 1.00 90.44 94 ASN A N 1
ATOM 771 C CA . ASN A 1 94 ? -7.455 9.452 11.851 1.00 90.44 94 ASN A CA 1
ATOM 772 C C . ASN A 1 94 ? -6.047 9.919 11.434 1.00 90.44 94 ASN A C 1
ATOM 774 O O . ASN A 1 94 ? -5.669 9.850 10.265 1.00 90.44 94 ASN A O 1
ATOM 778 N N . LYS A 1 95 ? -5.238 10.357 12.406 1.00 89.38 95 LYS A N 1
ATOM 779 C CA . LYS A 1 95 ? -3.881 10.877 12.153 1.00 89.38 95 LYS A CA 1
ATOM 780 C C . LYS A 1 95 ? -2.937 9.834 11.541 1.00 89.38 95 LYS A C 1
ATOM 782 O O . LYS A 1 95 ? -2.126 10.186 10.693 1.00 89.38 95 LYS A O 1
ATOM 787 N N . LEU A 1 96 ? -3.053 8.561 11.932 1.00 88.94 96 LEU A N 1
ATOM 788 C CA . LEU A 1 96 ? -2.224 7.478 11.385 1.00 88.94 96 LEU A CA 1
ATOM 789 C C . LEU A 1 96 ? -2.589 7.196 9.927 1.00 88.94 96 LEU A C 1
ATOM 791 O O . LEU A 1 96 ? -1.700 6.988 9.110 1.00 88.94 96 LEU A O 1
ATOM 795 N N . PHE A 1 97 ? -3.881 7.247 9.584 1.00 91.38 97 PHE A N 1
ATOM 796 C CA . PHE A 1 97 ? -4.329 7.142 8.193 1.00 91.38 97 PHE A CA 1
ATOM 797 C C . PHE A 1 97 ? -3.718 8.228 7.318 1.00 91.38 97 PHE A C 1
ATOM 799 O O . PHE A 1 97 ? -3.142 7.933 6.276 1.00 91.38 97 PHE A O 1
ATOM 806 N N . GLN A 1 98 ? -3.836 9.482 7.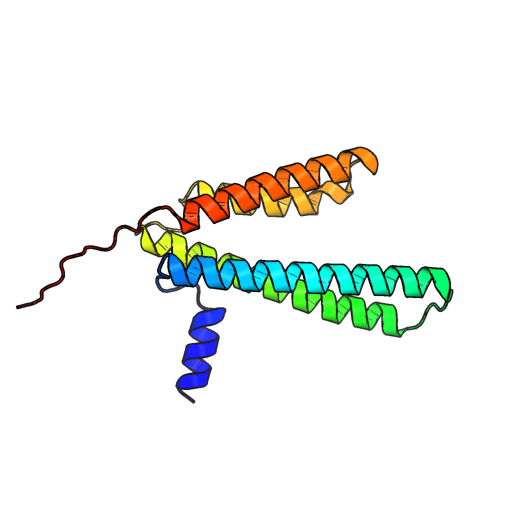761 1.00 90.44 98 GLN A N 1
ATOM 807 C CA . GLN A 1 98 ? -3.301 10.626 7.034 1.00 90.44 98 GLN A CA 1
ATOM 808 C C . GLN A 1 98 ? -1.780 10.525 6.899 1.00 90.44 98 GLN A C 1
ATOM 810 O O . GLN A 1 98 ? -1.260 10.754 5.814 1.00 90.44 98 GLN A O 1
ATOM 815 N N . ALA A 1 99 ? -1.071 10.130 7.962 1.00 89.94 99 ALA A N 1
ATOM 816 C CA . ALA A 1 99 ? 0.376 9.939 7.924 1.00 89.94 99 ALA A CA 1
ATOM 817 C C . ALA A 1 99 ? 0.794 8.864 6.908 1.00 89.94 99 ALA A C 1
ATOM 819 O O . ALA A 1 99 ? 1.701 9.106 6.118 1.00 89.94 99 ALA A O 1
ATOM 820 N N . ILE A 1 100 ? 0.107 7.715 6.878 1.00 91.19 100 ILE A N 1
ATOM 821 C CA . ILE A 1 100 ? 0.364 6.655 5.888 1.00 91.19 100 ILE A CA 1
ATOM 822 C C . ILE A 1 100 ? 0.087 7.166 4.471 1.00 91.19 100 ILE A C 1
ATOM 824 O O . ILE A 1 100 ? 0.912 6.974 3.582 1.00 91.19 100 ILE A O 1
ATOM 828 N N . LEU A 1 101 ? -1.042 7.850 4.269 1.00 90.44 101 LEU A N 1
ATOM 829 C CA . LEU A 1 101 ? -1.431 8.385 2.968 1.00 90.44 101 LEU A CA 1
ATOM 830 C C . LEU A 1 101 ? -0.405 9.390 2.437 1.00 90.44 101 LEU A C 1
ATOM 832 O O . LEU A 1 101 ? 0.038 9.275 1.297 1.00 90.44 101 LEU A O 1
ATOM 836 N N . TRP A 1 102 ? 0.008 10.350 3.266 1.00 89.12 102 TRP A N 1
ATOM 837 C CA . TRP A 1 102 ? 1.017 11.336 2.887 1.00 89.12 102 TRP A CA 1
ATOM 838 C C . TRP A 1 102 ? 2.392 10.707 2.675 1.00 89.12 102 TRP A C 1
ATOM 840 O O . TRP A 1 102 ? 3.071 11.085 1.724 1.00 89.12 102 TRP A O 1
ATOM 850 N N . ALA A 1 103 ? 2.790 9.735 3.503 1.00 87.06 103 ALA A N 1
ATOM 851 C CA . ALA A 1 103 ? 4.047 9.010 3.328 1.00 87.06 103 ALA A CA 1
ATOM 852 C C . ALA A 1 103 ? 4.100 8.291 1.973 1.00 87.06 103 ALA A C 1
ATOM 854 O O . ALA A 1 103 ? 5.073 8.429 1.229 1.00 87.06 103 ALA A O 1
ATOM 855 N N . ASP A 1 104 ? 3.024 7.581 1.627 1.00 85.00 104 ASP A N 1
ATOM 856 C CA . ASP A 1 104 ? 2.908 6.865 0.362 1.00 85.00 104 ASP A CA 1
ATOM 857 C C . ASP A 1 104 ? 2.886 7.844 -0.833 1.00 85.00 104 ASP A C 1
ATOM 859 O O . ASP A 1 104 ? 3.637 7.651 -1.788 1.00 85.00 104 ASP A O 1
ATOM 863 N N . ILE A 1 105 ? 2.107 8.934 -0.776 1.00 85.31 105 ILE A N 1
ATOM 864 C CA . ILE A 1 105 ? 2.078 9.962 -1.836 1.00 85.31 105 ILE A CA 1
ATOM 865 C C . ILE A 1 105 ? 3.463 10.586 -2.037 1.00 85.31 105 ILE A C 1
ATOM 867 O O . ILE A 1 105 ? 3.962 10.638 -3.158 1.00 85.31 105 ILE A O 1
ATOM 871 N N . LEU A 1 106 ? 4.114 11.038 -0.966 1.00 82.75 106 LEU A N 1
ATOM 872 C CA . LEU A 1 106 ? 5.426 11.680 -1.058 1.00 82.75 106 LEU A CA 1
ATOM 873 C C . LEU A 1 106 ? 6.499 10.718 -1.585 1.00 82.75 106 LEU A C 1
ATOM 875 O O . LEU A 1 106 ? 7.361 11.144 -2.349 1.00 82.75 106 LEU A O 1
ATOM 879 N N . SER A 1 107 ? 6.413 9.420 -1.271 1.00 77.94 107 SER A N 1
ATOM 880 C CA . SER A 1 107 ? 7.311 8.414 -1.859 1.00 77.94 107 SER A CA 1
ATOM 881 C C . SER A 1 107 ? 7.189 8.319 -3.389 1.00 77.94 107 SER A C 1
ATOM 883 O O . SER A 1 107 ? 8.189 8.107 -4.077 1.00 77.94 107 SER A O 1
ATOM 885 N N . LEU A 1 108 ? 5.988 8.543 -3.940 1.00 72.75 108 LEU A N 1
ATOM 886 C CA . LEU A 1 108 ? 5.749 8.570 -5.387 1.00 72.75 108 LEU A CA 1
ATOM 887 C C . LEU A 1 108 ? 6.276 9.861 -6.031 1.00 72.75 108 LEU A C 1
ATOM 889 O O . LEU A 1 108 ? 6.792 9.827 -7.148 1.00 72.75 108 LEU A O 1
ATOM 893 N N . PHE A 1 109 ? 6.189 10.993 -5.327 1.00 67.19 109 PHE A N 1
ATOM 894 C CA . PHE A 1 109 ? 6.618 12.306 -5.829 1.00 67.19 109 PHE A CA 1
ATOM 895 C C . PHE A 1 109 ? 8.140 12.534 -5.812 1.00 67.19 109 PHE A C 1
ATOM 897 O O . PHE A 1 109 ? 8.620 13.506 -6.394 1.00 67.19 109 PHE A O 1
ATOM 904 N N . ASN A 1 110 ? 8.930 11.607 -5.261 1.00 63.56 110 ASN A N 1
ATOM 905 C CA . ASN A 1 110 ? 10.398 11.684 -5.250 1.00 63.56 110 ASN A CA 1
ATOM 906 C C . ASN A 1 110 ? 11.063 11.456 -6.626 1.00 63.56 110 ASN A C 1
ATOM 908 O O . ASN A 1 110 ? 12.279 11.288 -6.714 1.00 63.56 110 ASN A O 1
ATOM 912 N N . LEU A 1 111 ? 10.288 11.449 -7.716 1.00 53.56 111 LEU A N 1
ATOM 913 C CA . LEU A 1 111 ? 10.788 11.406 -9.094 1.00 53.56 111 LEU A CA 1
ATOM 914 C C . LEU A 1 111 ? 11.656 12.623 -9.463 1.00 53.56 111 LEU A C 1
ATOM 916 O O . LEU A 1 111 ? 12.505 12.494 -10.339 1.00 53.56 111 LEU A O 1
ATOM 920 N N . SER A 1 112 ? 11.487 13.758 -8.776 1.00 54.00 112 SER A N 1
ATOM 921 C CA . SER A 1 112 ? 12.203 15.016 -9.056 1.00 54.00 112 SER A CA 1
ATOM 922 C C . SER A 1 112 ? 13.462 15.242 -8.204 1.00 54.00 112 SER A C 1
ATOM 924 O O . SER A 1 112 ? 14.102 16.284 -8.325 1.00 54.00 112 SER A O 1
ATOM 926 N N . ILE A 1 113 ? 13.806 14.306 -7.315 1.00 61.56 113 ILE A N 1
ATOM 927 C CA . ILE A 1 113 ? 14.963 14.410 -6.414 1.00 61.56 113 ILE A CA 1
ATOM 928 C C . ILE A 1 113 ? 16.186 13.755 -7.072 1.00 61.56 113 ILE A C 1
ATOM 930 O O . ILE A 1 113 ? 16.055 12.778 -7.811 1.00 61.56 113 ILE A O 1
ATOM 934 N N . THR A 1 114 ? 17.386 14.278 -6.798 1.00 61.22 114 THR A N 1
ATOM 935 C CA . THR A 1 114 ? 18.650 13.661 -7.227 1.00 61.22 114 THR A CA 1
ATOM 936 C C . THR A 1 114 ? 18.715 12.183 -6.825 1.00 61.22 114 THR A C 1
ATOM 938 O O . THR A 1 114 ? 18.213 11.784 -5.771 1.00 61.22 114 THR A O 1
ATOM 941 N N . TYR A 1 115 ? 19.334 11.362 -7.679 1.00 65.62 115 TYR A N 1
ATOM 942 C CA . TYR A 1 115 ? 19.327 9.897 -7.566 1.00 65.62 115 TYR A CA 1
ATOM 943 C C . TYR A 1 115 ? 19.726 9.391 -6.167 1.00 65.62 115 TYR A C 1
ATOM 945 O O . TYR A 1 115 ? 19.078 8.496 -5.632 1.00 65.62 115 TYR A O 1
ATOM 953 N N . GLU A 1 116 ? 20.720 10.016 -5.533 1.00 69.56 116 GLU A N 1
ATOM 954 C CA . GLU A 1 116 ? 21.199 9.627 -4.201 1.00 69.56 116 GLU A CA 1
ATOM 955 C C . GLU A 1 116 ? 20.198 9.953 -3.082 1.00 69.56 116 GLU A C 1
ATOM 957 O O . GLU A 1 116 ? 19.869 9.094 -2.265 1.00 69.56 116 GLU A O 1
ATOM 962 N N . MET A 1 117 ? 19.641 11.167 -3.073 1.00 73.19 117 MET A N 1
ATOM 963 C CA . MET A 1 117 ? 18.688 11.598 -2.042 1.00 73.19 117 MET A CA 1
ATOM 964 C C . MET A 1 117 ? 17.341 10.873 -2.156 1.00 73.19 117 MET A C 1
ATOM 966 O O . MET A 1 117 ? 16.669 10.639 -1.151 1.00 73.19 117 MET A O 1
ATOM 970 N N . LYS A 1 118 ? 16.963 10.445 -3.365 1.00 73.81 118 LYS A N 1
ATOM 971 C CA . LYS A 1 118 ? 15.728 9.694 -3.623 1.00 73.81 118 LYS A CA 1
ATOM 972 C C . LYS A 1 118 ? 15.639 8.405 -2.801 1.00 73.81 118 LYS A C 1
ATOM 974 O O . LYS A 1 118 ? 14.578 8.101 -2.256 1.00 73.81 118 LYS A O 1
ATOM 979 N N . HIS A 1 119 ? 16.735 7.652 -2.695 1.00 73.06 119 HIS A N 1
ATOM 980 C CA . HIS A 1 119 ? 16.753 6.397 -1.940 1.00 73.06 119 HIS A CA 1
ATOM 981 C C . HIS A 1 119 ? 16.573 6.630 -0.437 1.00 73.06 119 HIS A C 1
ATOM 983 O O . HIS A 1 119 ? 15.775 5.934 0.190 1.00 73.06 119 HIS A O 1
ATOM 989 N N . PHE A 1 120 ? 17.242 7.644 0.121 1.00 79.19 120 PHE A N 1
ATOM 990 C CA . PHE A 1 120 ? 17.112 7.997 1.537 1.00 79.19 120 PHE A CA 1
ATOM 991 C C . PHE A 1 120 ? 15.702 8.466 1.895 1.00 79.19 120 PHE A C 1
ATOM 993 O O . PHE A 1 120 ? 15.134 7.993 2.879 1.00 79.19 120 PHE A O 1
ATOM 1000 N N . VAL A 1 121 ? 15.102 9.343 1.083 1.00 79.12 121 VAL A N 1
ATOM 1001 C CA . VAL A 1 121 ? 13.731 9.814 1.332 1.00 79.12 121 VAL A CA 1
ATOM 1002 C C . VAL A 1 121 ? 12.739 8.656 1.210 1.00 79.12 121 VAL A C 1
ATOM 1004 O O . VAL A 1 121 ? 11.899 8.482 2.090 1.00 79.12 121 VAL A O 1
ATOM 1007 N N . ASN A 1 122 ? 12.858 7.804 0.186 1.00 78.75 122 ASN A N 1
ATOM 1008 C CA . ASN A 1 122 ? 11.983 6.635 0.041 1.00 78.75 122 ASN A CA 1
ATOM 1009 C C . ASN A 1 122 ? 12.106 5.660 1.216 1.00 78.75 122 ASN A C 1
ATOM 1011 O O . ASN A 1 122 ? 11.088 5.153 1.694 1.00 78.75 122 ASN A O 1
ATOM 1015 N N . LEU A 1 123 ? 13.324 5.422 1.710 1.00 79.81 123 LEU A N 1
ATOM 1016 C CA . LEU A 1 123 ? 13.551 4.598 2.892 1.00 79.81 123 LEU A CA 1
ATOM 1017 C C . LEU A 1 123 ? 12.868 5.207 4.122 1.00 79.81 123 LEU A C 1
ATOM 1019 O O . LEU A 1 123 ? 12.117 4.513 4.804 1.00 79.81 123 LEU A O 1
ATOM 1023 N N . ALA A 1 124 ? 13.061 6.505 4.369 1.00 85.00 124 ALA A N 1
ATOM 1024 C CA . ALA A 1 124 ? 12.441 7.204 5.492 1.00 85.00 124 ALA A CA 1
ATOM 1025 C C . ALA A 1 124 ? 10.904 7.132 5.440 1.00 85.00 124 ALA A C 1
ATOM 1027 O O . ALA A 1 124 ? 10.269 6.763 6.429 1.00 85.00 124 ALA A O 1
ATOM 1028 N N . MET A 1 125 ? 10.299 7.393 4.276 1.00 85.75 125 MET A N 1
ATOM 1029 C CA . MET A 1 125 ? 8.843 7.304 4.106 1.00 85.75 125 MET A CA 1
ATOM 1030 C C . MET A 1 125 ? 8.321 5.883 4.294 1.00 85.75 125 MET A C 1
ATOM 1032 O O . MET A 1 125 ? 7.278 5.682 4.918 1.00 85.75 125 MET A O 1
ATOM 1036 N N . THR A 1 126 ? 9.072 4.887 3.825 1.00 82.38 126 THR A N 1
ATOM 1037 C CA . THR A 1 126 ? 8.738 3.474 4.028 1.00 82.38 126 THR A CA 1
ATOM 1038 C C . THR A 1 126 ? 8.756 3.117 5.513 1.00 82.38 126 THR A C 1
ATOM 1040 O O . THR A 1 126 ? 7.806 2.511 6.007 1.00 82.38 126 THR A O 1
ATOM 1043 N N . VAL A 1 127 ? 9.780 3.550 6.256 1.00 85.62 127 VAL A N 1
ATOM 1044 C CA . VAL A 1 127 ? 9.879 3.336 7.710 1.00 85.62 127 VAL A CA 1
ATOM 1045 C C . VAL A 1 127 ? 8.715 4.000 8.448 1.00 85.62 127 VAL A C 1
ATOM 1047 O O . VAL A 1 127 ? 8.114 3.372 9.323 1.00 85.62 127 VAL A O 1
ATOM 1050 N N . ILE A 1 128 ? 8.340 5.228 8.079 1.00 88.06 128 ILE A N 1
ATOM 1051 C CA . ILE A 1 128 ? 7.189 5.934 8.665 1.00 88.06 128 ILE A CA 1
ATOM 1052 C C . ILE A 1 128 ? 5.881 5.180 8.384 1.00 88.06 128 ILE A C 1
ATOM 1054 O O . ILE A 1 128 ? 5.108 4.925 9.312 1.00 88.06 128 ILE A O 1
ATOM 1058 N N . SER A 1 129 ? 5.649 4.785 7.126 1.00 86.88 129 SER A N 1
ATOM 1059 C CA . SER A 1 129 ? 4.454 4.041 6.698 1.00 86.88 129 SER A CA 1
ATOM 1060 C C . SER A 1 129 ? 4.347 2.718 7.470 1.00 86.88 129 SER A C 1
ATOM 1062 O O . SER A 1 129 ? 3.324 2.452 8.102 1.00 86.88 129 SER A O 1
ATOM 1064 N N . ILE A 1 130 ? 5.434 1.937 7.543 1.00 86.44 130 ILE A N 1
ATOM 1065 C CA . ILE A 1 130 ? 5.492 0.668 8.289 1.00 86.44 130 ILE A CA 1
ATOM 1066 C C . ILE A 1 130 ? 5.241 0.884 9.783 1.00 86.44 130 ILE A C 1
ATOM 1068 O O . ILE A 1 130 ? 4.439 0.164 10.377 1.00 86.44 130 ILE A O 1
ATOM 1072 N N . SER A 1 131 ? 5.869 1.891 10.389 1.00 88.06 131 SER A N 1
ATOM 1073 C CA . SER A 1 131 ? 5.697 2.186 11.816 1.00 88.06 131 SER A CA 1
ATOM 1074 C C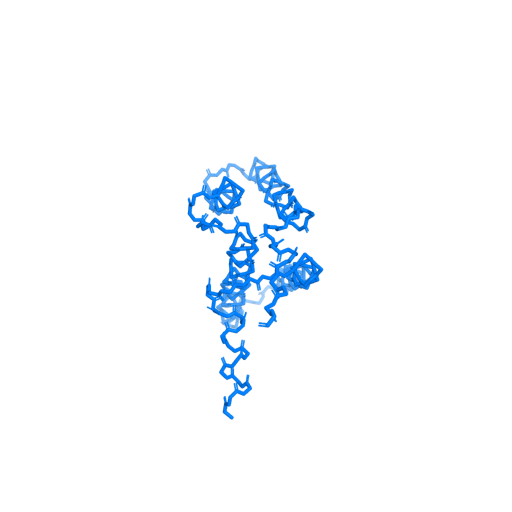 . SER A 1 131 ? 4.236 2.491 12.150 1.00 88.06 131 SER A C 1
ATOM 1076 O O . SER A 1 131 ? 3.689 1.956 13.113 1.00 88.06 131 SER A O 1
ATOM 1078 N N . CYS A 1 132 ? 3.556 3.276 11.310 1.00 90.31 132 CYS A N 1
ATOM 1079 C CA . CYS A 1 132 ? 2.132 3.566 11.474 1.00 90.31 132 CYS A CA 1
ATOM 1080 C C . CYS A 1 132 ? 1.259 2.309 11.323 1.00 90.31 132 CYS A C 1
ATOM 1082 O O . CYS A 1 132 ? 0.320 2.113 12.098 1.00 90.31 132 CYS A O 1
ATOM 1084 N N . LEU A 1 133 ? 1.571 1.435 10.359 1.00 88.38 133 LEU A N 1
ATOM 1085 C CA . LEU A 1 133 ? 0.856 0.168 10.159 1.00 88.38 133 LEU A CA 1
ATOM 1086 C C . LEU A 1 133 ? 1.006 -0.773 11.357 1.00 88.38 133 LEU A C 1
ATOM 1088 O O . LEU A 1 133 ? 0.023 -1.385 11.778 1.00 88.38 133 LEU A O 1
ATOM 1092 N N . ILE A 1 134 ? 2.208 -0.847 11.931 1.00 88.25 134 ILE A N 1
ATOM 1093 C CA . ILE A 1 134 ? 2.498 -1.613 13.145 1.00 88.25 134 ILE A CA 1
ATOM 1094 C C . ILE A 1 134 ? 1.695 -1.055 14.324 1.00 88.25 134 ILE A C 1
ATOM 1096 O O . ILE A 1 134 ? 0.994 -1.810 14.998 1.00 88.25 134 ILE A O 1
ATOM 1100 N N . ILE A 1 135 ? 1.710 0.265 14.539 1.00 89.50 135 ILE A N 1
ATOM 1101 C CA . ILE A 1 135 ? 0.922 0.906 15.605 1.00 89.50 135 ILE A CA 1
ATOM 1102 C C . ILE A 1 135 ? -0.565 0.553 15.461 1.00 89.50 135 ILE A C 1
ATOM 1104 O O . ILE A 1 135 ? -1.208 0.173 16.441 1.00 89.50 135 ILE A O 1
ATOM 1108 N N . LEU A 1 136 ? -1.110 0.610 14.242 1.00 87.69 136 LEU A N 1
ATOM 1109 C CA . LEU A 1 136 ? -2.497 0.224 13.966 1.00 87.69 136 LEU A CA 1
ATOM 1110 C C . LEU A 1 136 ? -2.783 -1.253 14.270 1.00 87.69 136 LEU A C 1
ATOM 1112 O O . LEU A 1 136 ? -3.885 -1.574 14.724 1.00 87.69 136 LEU A O 1
ATOM 1116 N N . ALA A 1 137 ? -1.817 -2.146 14.041 1.00 87.75 137 ALA A N 1
ATOM 1117 C CA . ALA A 1 137 ? -1.962 -3.570 14.325 1.00 87.75 137 ALA A CA 1
ATOM 1118 C C . ALA A 1 137 ? -2.039 -3.863 15.831 1.00 87.75 137 ALA A C 1
ATOM 1120 O O . ALA A 1 137 ? -2.825 -4.715 16.251 1.00 87.75 137 ALA A O 1
ATOM 1121 N N . PHE A 1 138 ? -1.279 -3.131 16.649 1.00 87.00 138 PHE A N 1
ATOM 1122 C CA . PHE A 1 138 ? -1.217 -3.361 18.094 1.00 87.00 138 PHE A CA 1
ATOM 1123 C C . PHE A 1 138 ? -2.256 -2.570 18.899 1.00 87.00 138 PHE A C 1
ATOM 1125 O O . PHE A 1 138 ? -2.756 -3.081 19.908 1.00 87.00 138 PHE A O 1
ATOM 1132 N N . LYS A 1 139 ? -2.637 -1.364 18.451 1.00 85.31 139 LYS A N 1
ATOM 1133 C CA . LYS A 1 139 ? -3.634 -0.520 19.135 1.00 85.31 139 LYS A CA 1
ATOM 1134 C C . LYS A 1 139 ? -4.952 -1.288 19.295 1.00 85.31 139 LYS A C 1
ATOM 1136 O O . LYS A 1 139 ? -5.496 -1.763 18.300 1.00 85.31 139 LYS A O 1
ATOM 1141 N N . LYS A 1 140 ? -5.470 -1.436 20.526 1.00 82.69 140 LYS A N 1
ATOM 1142 C CA . LYS A 1 140 ? -6.764 -2.103 20.800 1.00 82.69 140 LYS A CA 1
ATOM 1143 C C . LYS A 1 140 ? -7.905 -1.258 20.216 1.00 82.69 140 LYS A C 1
ATOM 1145 O O . LYS A 1 140 ? -7.883 -0.040 20.355 1.00 82.69 140 LYS A O 1
ATOM 1150 N N . GLY A 1 141 ? -8.839 -1.906 19.517 1.00 76.38 141 GLY A N 1
ATOM 1151 C CA . GLY A 1 141 ? -10.060 -1.263 19.022 1.00 76.38 141 GLY A CA 1
ATOM 1152 C C . GLY A 1 141 ? -11.046 -0.970 20.145 1.00 76.38 141 GLY A C 1
ATOM 1153 O O . GLY A 1 141 ? -11.001 -1.633 21.182 1.00 76.38 141 GLY A O 1
ATOM 1154 N N . ASP A 1 142 ? -11.984 -0.058 19.902 1.00 74.81 142 ASP A N 1
ATOM 1155 C CA . ASP A 1 142 ? -13.067 0.302 20.831 1.00 74.81 142 ASP A CA 1
ATOM 1156 C C . ASP A 1 142 ? -14.197 -0.737 20.799 1.00 74.81 142 ASP A C 1
ATOM 1158 O O . ASP A 1 142 ? -15.391 -0.416 20.814 1.00 74.81 142 ASP A O 1
ATOM 1162 N N . ILE A 1 143 ? -13.832 -2.016 20.701 1.00 57.75 143 ILE A N 1
ATOM 1163 C CA . ILE A 1 143 ? -14.784 -3.108 20.823 1.00 57.75 143 ILE A CA 1
ATOM 1164 C C . ILE A 1 143 ? -15.388 -2.973 22.218 1.00 57.75 143 ILE A C 1
ATOM 1166 O O . ILE A 1 143 ? -14.708 -3.193 23.219 1.00 57.75 143 ILE A O 1
ATOM 1170 N N . LYS A 1 144 ? -16.670 -2.600 22.276 1.00 49.31 144 LYS A N 1
ATOM 1171 C CA . LYS A 1 144 ? -17.500 -2.842 23.450 1.00 49.31 144 LYS A CA 1
ATOM 1172 C C . LYS A 1 144 ? -17.509 -4.357 23.667 1.00 49.31 144 LYS A C 1
ATOM 1174 O O . LYS A 1 144 ? -18.291 -5.070 23.045 1.00 49.31 144 LYS A O 1
ATOM 1179 N N . GLU A 1 145 ? -16.600 -4.855 24.497 1.00 40.56 145 GLU A N 1
ATOM 1180 C CA . GLU A 1 145 ? -16.738 -6.145 25.172 1.00 40.56 145 GLU A CA 1
ATOM 1181 C C . GLU A 1 145 ? -17.952 -6.003 26.103 1.00 40.56 145 GLU A C 1
ATOM 1183 O O . GLU A 1 145 ? -17.820 -5.573 27.242 1.00 40.56 145 GLU A O 1
ATOM 1188 N N . GLY A 1 146 ? -19.161 -6.210 25.571 1.00 40.00 146 GLY A N 1
ATOM 1189 C CA . GLY A 1 146 ? -20.400 -5.970 26.316 1.00 40.00 146 GLY A CA 1
ATOM 1190 C C . GLY A 1 146 ? -21.591 -5.606 25.436 1.00 40.00 146 GLY A C 1
ATOM 1191 O O . GLY A 1 146 ? -22.148 -4.520 25.556 1.00 40.00 146 GLY A O 1
ATOM 1192 N N . ALA A 1 147 ? -21.981 -6.514 24.548 1.00 37.53 147 ALA A N 1
ATOM 1193 C CA . ALA A 1 147 ? -23.376 -6.648 24.145 1.00 37.53 147 ALA A CA 1
ATOM 1194 C C . ALA A 1 147 ? -23.785 -8.091 24.457 1.00 37.53 147 ALA A C 1
ATOM 1196 O O . ALA A 1 147 ? -23.997 -8.906 23.564 1.00 37.53 147 ALA A O 1
ATOM 1197 N N . VAL A 1 148 ? -23.799 -8.408 25.756 1.00 39.28 148 VAL A N 1
ATOM 1198 C CA . VAL A 1 148 ? -24.783 -9.356 26.278 1.00 39.28 148 VAL A CA 1
ATOM 1199 C C . VAL A 1 148 ? -26.114 -8.651 26.052 1.00 39.28 148 VAL A C 1
ATOM 1201 O O . VAL A 1 148 ? -26.359 -7.593 26.628 1.00 39.28 148 VAL A O 1
ATOM 1204 N N . VAL A 1 149 ? -26.873 -9.140 25.081 1.00 38.38 149 VAL A N 1
ATOM 1205 C CA . VAL A 1 149 ? -28.288 -8.813 24.956 1.00 38.38 149 VAL A CA 1
ATOM 1206 C C . VAL A 1 149 ? -28.986 -9.970 25.646 1.00 38.38 149 VAL A C 1
ATOM 1208 O O . VAL A 1 149 ? -28.896 -11.100 25.161 1.00 38.38 149 VAL A O 1
ATOM 1211 N N . ASP A 1 150 ? -29.538 -9.669 26.819 1.00 34.78 150 ASP A N 1
ATOM 1212 C CA . ASP A 1 150 ? -30.558 -10.478 27.486 1.00 34.78 150 ASP A CA 1
ATOM 1213 C C . ASP A 1 150 ? -31.762 -10.717 26.557 1.00 34.78 150 ASP A C 1
ATOM 1215 O O . ASP A 1 150 ? -32.109 -9.789 25.783 1.00 34.78 150 ASP A O 1
#

Solvent-accessible surface area (backbone atoms only — not comparable to full-atom values): 8320 Å² total; per-residue (Å²): 113,68,66,60,53,50,49,52,43,66,50,72,28,71,70,61,67,48,56,49,68,61,49,44,52,54,50,49,54,49,52,54,51,49,52,52,54,51,51,52,53,50,54,50,50,51,51,41,68,74,63,71,58,90,52,80,58,57,62,55,51,52,50,54,50,50,53,51,50,52,48,52,49,52,40,52,51,24,52,52,35,12,42,37,37,27,54,79,44,58,45,92,76,35,68,57,52,50,50,35,52,52,26,56,52,52,49,65,62,42,77,82,46,58,78,74,60,31,55,55,53,39,50,53,28,49,52,51,32,50,53,43,53,50,50,61,36,68,55,81,53,68,68,72,90,74,77,82,78,129